Protein AF-A0A1X7UXT2-F1 (afdb_monomer)

Mean predicted aligned error: 17.35 Å

pLDDT: mean 71.73, std 22.02, range [39.12, 97.19]

Organism: Amphimedon queenslandica (NCBI:txid400682)

Secondary structure (DSSP, 8-state):
----TT-----------------------------EEEETTEEEETTEE---GGGHHHHHHHHHHTT-

Sequence (68 aa):
IERNRNGSLRRQKAPGSEIQTPSPGKCKEKRVATFLSIHNRLLMRGSRVVIPKKLQRDVLDQLHLGHQ

Structure (mmCIF, N/CA/C/O backbone):
data_AF-A0A1X7UXT2-F1
#
_entry.id   AF-A0A1X7UXT2-F1
#
loop_
_atom_site.group_PDB
_atom_site.id
_atom_site.type_symbol
_atom_site.label_atom_id
_atom_site.label_alt_id
_atom_site.label_comp_id
_atom_site.label_asym_id
_atom_site.label_entity_id
_atom_site.label_seq_id
_atom_site.pdbx_PDB_ins_code
_atom_site.Cartn_x
_atom_site.Cartn_y
_atom_site.Cartn_z
_atom_site.occupancy
_atom_site.B_iso_or_equiv
_atom_site.auth_seq_id
_atom_site.auth_comp_id
_atom_site.auth_asym_id
_atom_site.auth_atom_id
_atom_site.pdbx_PDB_model_num
ATOM 1 N N . ILE A 1 1 ? 8.431 -14.725 42.848 1.00 54.25 1 ILE A N 1
ATOM 2 C CA . ILE A 1 1 ? 9.029 -13.685 41.970 1.00 54.25 1 ILE A CA 1
ATOM 3 C C . ILE A 1 1 ? 10.358 -13.318 42.589 1.00 54.25 1 ILE A C 1
ATOM 5 O O . ILE A 1 1 ? 10.363 -13.026 43.775 1.00 54.25 1 ILE A O 1
ATOM 9 N N . GLU A 1 2 ? 11.446 -13.324 41.827 1.00 40.91 2 GLU A N 1
ATOM 10 C CA . GLU A 1 2 ? 12.756 -12.908 42.328 1.00 40.91 2 GLU A CA 1
ATOM 11 C C . GLU A 1 2 ? 13.454 -12.048 41.272 1.00 40.91 2 GLU A C 1
ATOM 13 O O . GLU A 1 2 ? 13.386 -12.341 40.077 1.00 40.91 2 GLU A O 1
ATOM 18 N N . ARG A 1 3 ? 14.078 -10.952 41.709 1.00 45.94 3 ARG A N 1
ATOM 19 C CA . ARG A 1 3 ? 14.914 -10.082 40.880 1.00 45.94 3 ARG A CA 1
ATOM 20 C C . ARG A 1 3 ? 16.272 -9.986 41.559 1.00 45.94 3 ARG A C 1
ATOM 22 O O . ARG A 1 3 ? 16.358 -9.452 42.663 1.00 45.94 3 ARG A O 1
ATOM 29 N N . ASN A 1 4 ? 17.328 -10.464 40.905 1.00 49.09 4 ASN A N 1
ATOM 30 C CA . ASN A 1 4 ? 18.682 -10.129 41.341 1.00 49.09 4 ASN A CA 1
ATOM 31 C C . ASN A 1 4 ? 18.918 -8.615 41.147 1.00 49.09 4 ASN A C 1
ATOM 33 O O . ASN A 1 4 ? 18.306 -7.988 40.277 1.00 49.09 4 ASN A O 1
ATOM 37 N N . ARG A 1 5 ? 19.806 -8.014 41.952 1.00 54.69 5 ARG A N 1
ATOM 38 C CA . ARG A 1 5 ? 20.068 -6.558 41.930 1.00 54.69 5 ARG A CA 1
ATOM 39 C C . ARG A 1 5 ? 20.714 -6.054 40.627 1.00 54.69 5 ARG A C 1
ATOM 41 O O . ARG A 1 5 ? 20.837 -4.848 40.450 1.00 54.69 5 ARG A O 1
ATOM 48 N N . ASN A 1 6 ? 21.055 -6.959 39.706 1.00 61.84 6 ASN A N 1
ATOM 49 C CA . ASN A 1 6 ? 21.746 -6.674 38.447 1.00 61.84 6 ASN A CA 1
ATOM 50 C C . ASN A 1 6 ? 20.833 -6.895 37.214 1.00 61.84 6 ASN A C 1
ATOM 52 O O . ASN A 1 6 ? 21.293 -6.793 36.080 1.00 61.84 6 ASN A O 1
ATOM 56 N N . GLY A 1 7 ? 19.548 -7.224 37.415 1.00 49.06 7 GLY A N 1
ATOM 57 C CA . GLY A 1 7 ? 18.484 -7.236 36.399 1.00 49.06 7 GLY A CA 1
ATOM 58 C C . GLY A 1 7 ? 18.535 -8.304 35.293 1.00 49.06 7 GLY A C 1
ATOM 59 O O . GLY A 1 7 ? 17.553 -8.443 34.565 1.00 49.06 7 GLY A O 1
ATOM 60 N N . SER A 1 8 ? 19.628 -9.057 35.137 1.00 54.62 8 SER A N 1
ATOM 61 C CA . SER A 1 8 ? 19.810 -9.969 33.993 1.00 54.62 8 SER A CA 1
ATOM 62 C C . SER A 1 8 ? 18.914 -11.222 34.054 1.00 54.62 8 SER A C 1
ATOM 64 O O . SER A 1 8 ? 18.622 -11.746 35.133 1.00 54.62 8 SER A O 1
ATOM 66 N N . LEU A 1 9 ? 18.458 -11.685 32.882 1.00 54.53 9 LEU A N 1
ATOM 67 C CA . LEU A 1 9 ? 17.178 -12.386 32.665 1.00 54.53 9 LEU A CA 1
ATOM 68 C C . LEU A 1 9 ? 17.336 -13.714 31.894 1.00 54.53 9 LEU A C 1
ATOM 70 O O . LEU A 1 9 ? 18.064 -13.749 30.902 1.00 54.53 9 LEU A O 1
ATOM 74 N N . ARG A 1 10 ? 16.592 -14.790 32.242 1.00 45.19 10 ARG A N 1
ATOM 75 C CA . ARG A 1 10 ? 16.506 -15.989 31.369 1.00 45.19 10 ARG A CA 1
ATOM 76 C C . ARG A 1 10 ? 15.332 -16.965 31.614 1.00 45.19 10 ARG A C 1
ATOM 78 O O . ARG A 1 10 ? 15.143 -17.382 32.751 1.00 45.19 10 ARG A O 1
ATOM 85 N N . ARG A 1 11 ? 14.670 -17.395 30.514 1.00 41.88 11 ARG A N 1
ATOM 86 C CA . ARG A 1 11 ? 13.928 -18.668 30.192 1.00 41.88 11 ARG A CA 1
ATOM 87 C C . ARG A 1 11 ? 12.672 -18.375 29.319 1.00 41.88 11 ARG A C 1
ATOM 89 O O . ARG A 1 11 ? 12.052 -17.352 29.555 1.00 41.88 11 ARG A O 1
ATOM 96 N N . GLN A 1 12 ? 12.181 -19.200 28.370 1.00 43.25 12 GLN A N 1
ATOM 97 C CA . GLN A 1 12 ? 12.789 -20.151 27.396 1.00 43.25 12 GLN A CA 1
ATOM 98 C C . GLN A 1 12 ? 11.694 -20.696 26.404 1.00 43.25 12 GLN A C 1
ATOM 100 O O . GLN A 1 12 ? 10.775 -21.319 26.907 1.00 43.25 12 GLN A O 1
ATOM 105 N N . LYS A 1 13 ? 11.835 -20.557 25.054 1.00 42.50 13 LYS A N 1
ATOM 106 C CA . LYS A 1 13 ? 11.168 -21.328 23.924 1.00 42.50 13 LYS A CA 1
ATOM 107 C C . LYS A 1 13 ? 9.592 -21.294 23.831 1.00 42.50 13 LYS A C 1
ATOM 109 O O . LYS A 1 13 ? 8.956 -21.605 24.819 1.00 42.50 13 LYS A O 1
ATOM 114 N N . ALA A 1 14 ? 8.848 -20.837 22.792 1.00 39.12 14 ALA A N 1
ATOM 115 C CA . ALA A 1 14 ? 8.760 -21.051 21.307 1.00 39.12 14 ALA A CA 1
ATOM 116 C C . ALA A 1 14 ? 8.020 -22.358 20.861 1.00 39.12 14 ALA A C 1
ATOM 118 O O . ALA A 1 14 ? 8.143 -23.314 21.627 1.00 39.12 14 ALA A O 1
ATOM 119 N N . PRO A 1 15 ? 7.378 -22.510 19.653 1.00 53.12 15 PRO A N 1
ATOM 120 C CA . PRO A 1 15 ? 6.948 -21.574 18.564 1.00 53.12 15 PRO A CA 1
ATOM 121 C C . PRO A 1 15 ? 5.506 -21.826 17.958 1.00 53.12 15 PRO A C 1
ATOM 123 O O . PRO A 1 15 ? 4.798 -22.711 18.428 1.00 53.12 15 PRO A O 1
ATOM 126 N N . GLY A 1 16 ? 5.076 -21.109 16.888 1.00 49.34 16 GLY A N 1
ATOM 127 C CA . GLY A 1 16 ? 3.810 -21.361 16.131 1.00 49.34 16 GLY A CA 1
ATOM 128 C C . GLY A 1 16 ? 3.595 -20.525 14.829 1.00 49.34 16 GLY A C 1
ATOM 129 O O . GLY A 1 16 ? 4.276 -19.515 14.669 1.00 49.34 16 GLY A O 1
ATOM 130 N N . SER A 1 17 ? 2.667 -20.961 13.941 1.00 48.91 17 SER A N 1
ATOM 131 C CA . SER A 1 17 ? 2.426 -20.568 12.507 1.00 48.91 17 SER A CA 1
ATOM 132 C C . SER A 1 17 ? 1.037 -21.107 12.006 1.00 48.91 17 SER A C 1
ATOM 134 O O . SER A 1 17 ? 0.523 -21.990 12.689 1.00 48.91 17 SER A O 1
ATOM 136 N N . GLU A 1 18 ? 0.335 -20.753 10.894 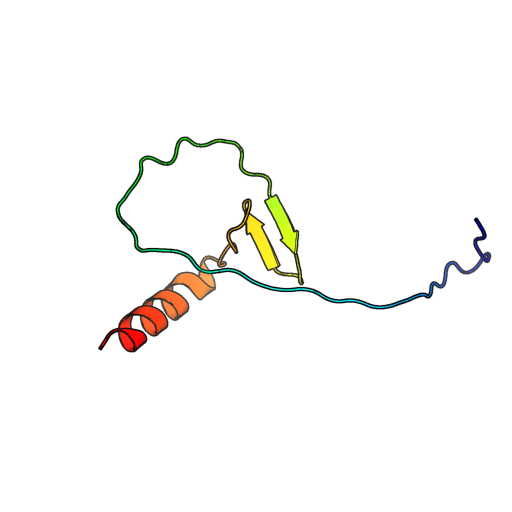1.00 48.28 1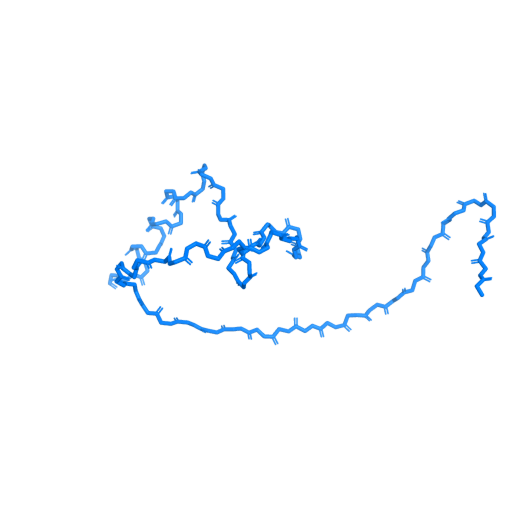8 GLU A N 1
ATOM 137 C CA . GLU A 1 18 ? 0.412 -19.709 9.822 1.00 48.28 18 GLU A CA 1
ATOM 138 C C . GLU A 1 18 ? -0.986 -19.450 9.132 1.00 48.28 18 GLU A C 1
ATOM 140 O O . GLU A 1 18 ? -2.009 -19.821 9.706 1.00 48.28 18 GLU A O 1
ATOM 145 N N . ILE A 1 19 ? -1.080 -18.791 7.946 1.00 54.44 19 ILE A N 1
ATOM 146 C CA . ILE A 1 19 ? -2.321 -18.206 7.329 1.00 54.44 19 ILE A CA 1
ATOM 147 C C . ILE A 1 19 ? -2.405 -18.348 5.774 1.00 54.44 19 ILE A C 1
ATOM 149 O O . ILE A 1 19 ? -1.382 -18.469 5.105 1.00 54.44 19 ILE A O 1
ATOM 153 N N . GLN A 1 20 ? -3.606 -18.225 5.167 1.00 43.31 20 GLN A N 1
ATOM 154 C CA . GLN A 1 20 ? -3.822 -17.925 3.725 1.00 43.31 20 GLN A CA 1
ATOM 155 C C . GLN A 1 20 ? -5.010 -16.942 3.475 1.00 43.31 20 GLN A C 1
ATOM 157 O O . GLN A 1 20 ? -5.852 -16.788 4.359 1.00 43.31 20 GLN A O 1
ATOM 162 N N . THR A 1 21 ? -5.109 -16.271 2.303 1.00 46.31 21 THR A N 1
ATOM 163 C CA . THR A 1 21 ? -6.146 -15.232 1.989 1.00 46.31 21 THR A CA 1
ATOM 164 C C . THR A 1 21 ? -6.470 -15.044 0.479 1.00 46.31 21 THR A C 1
ATOM 166 O O . THR A 1 21 ? -5.535 -15.134 -0.313 1.00 46.31 21 THR A O 1
ATOM 169 N N . PRO A 1 22 ? -7.718 -14.684 0.071 1.00 43.50 22 PRO A N 1
ATOM 170 C CA . PRO A 1 22 ? -8.119 -14.428 -1.333 1.00 43.50 22 PRO A CA 1
ATOM 171 C C . PRO A 1 22 ? -8.034 -12.950 -1.820 1.00 43.50 22 PRO A C 1
ATOM 173 O O . PRO A 1 22 ? -7.654 -12.046 -1.077 1.00 43.50 22 PRO A O 1
ATOM 176 N N . SER A 1 23 ? -8.390 -12.739 -3.098 1.00 49.53 23 SER A N 1
ATOM 177 C CA . SER A 1 23 ? -7.991 -11.644 -4.017 1.00 49.53 23 SER A CA 1
ATOM 178 C C . 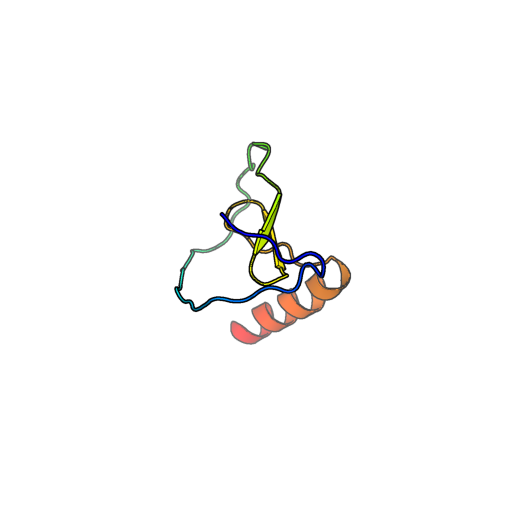SER A 1 23 ? -8.718 -10.273 -3.891 1.00 49.53 23 SER A C 1
ATOM 180 O O . SER A 1 23 ? -9.753 -10.177 -3.228 1.00 49.53 23 SER A O 1
ATOM 182 N N . PRO A 1 24 ? -8.218 -9.183 -4.534 1.00 53.88 24 PRO A N 1
ATOM 183 C CA . PRO A 1 24 ? -8.634 -7.809 -4.223 1.00 53.88 24 PRO A CA 1
ATOM 184 C C . PRO A 1 24 ? -9.621 -7.142 -5.210 1.00 53.88 24 PRO A C 1
ATOM 186 O O . PRO A 1 24 ? -9.296 -6.856 -6.359 1.00 53.88 24 PRO A O 1
ATOM 189 N N . GLY A 1 25 ? -10.774 -6.714 -4.689 1.00 52.47 25 GLY A N 1
ATOM 190 C CA . GLY A 1 25 ? -11.591 -5.611 -5.222 1.00 52.47 25 GLY A CA 1
ATOM 191 C C . GLY A 1 25 ? -11.796 -4.552 -4.130 1.00 52.47 25 GLY A C 1
ATOM 192 O O . GLY A 1 25 ? -11.769 -4.890 -2.947 1.00 52.47 25 GLY A O 1
ATOM 193 N N . LYS A 1 26 ? -11.954 -3.260 -4.470 1.00 53.78 26 LYS A N 1
ATOM 194 C CA . LYS A 1 26 ? -11.988 -2.167 -3.468 1.00 53.78 26 LYS A CA 1
ATOM 195 C C . LYS A 1 26 ? -13.261 -2.164 -2.603 1.00 53.78 26 LYS A C 1
ATOM 197 O O . LYS A 1 26 ? -14.157 -1.343 -2.792 1.00 53.78 26 LYS A O 1
ATOM 202 N N . CYS A 1 27 ? -13.282 -2.998 -1.567 1.00 41.75 27 CYS A N 1
ATOM 203 C CA . CYS A 1 27 ? -14.166 -2.819 -0.420 1.00 41.75 27 CYS A CA 1
ATOM 204 C C . CYS A 1 27 ? -13.974 -1.408 0.160 1.00 41.75 27 CYS A C 1
ATOM 206 O O . CYS A 1 27 ? -12.844 -0.993 0.437 1.00 41.75 27 CYS A O 1
ATOM 208 N N . LYS A 1 28 ? -15.068 -0.673 0.401 1.00 56.91 28 LYS A N 1
ATOM 209 C CA . LYS A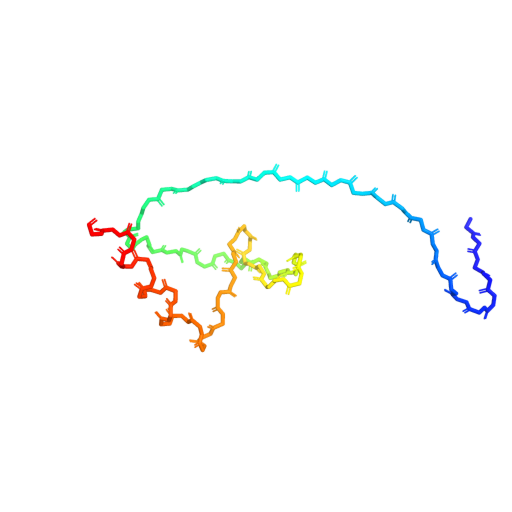 1 28 ? -15.026 0.555 1.211 1.00 56.91 28 LYS A CA 1
ATOM 210 C C . LYS A 1 28 ? -14.784 0.157 2.669 1.00 56.91 28 LYS A C 1
ATOM 212 O O . LYS A 1 28 ? -15.726 -0.015 3.434 1.00 56.91 28 LYS A O 1
ATOM 217 N N . GLU A 1 29 ? -13.514 -0.049 3.025 1.00 55.47 29 GLU A N 1
ATOM 218 C CA . GLU A 1 29 ? -13.078 -0.471 4.360 1.00 55.47 29 GLU A CA 1
ATOM 219 C C . GLU A 1 29 ? -13.520 0.566 5.405 1.00 55.47 29 GLU A C 1
ATOM 221 O O . GLU A 1 29 ? -12.860 1.587 5.619 1.00 55.47 29 GLU A O 1
ATOM 226 N N . LYS A 1 30 ? -14.667 0.291 6.044 1.00 53.66 30 LYS A N 1
ATOM 227 C CA . LYS A 1 30 ? -15.159 0.972 7.245 1.00 53.66 30 LYS A CA 1
ATOM 228 C C . LYS A 1 30 ? -13.992 1.027 8.225 1.00 53.66 30 LYS A C 1
ATOM 230 O O . LYS A 1 30 ? -13.571 -0.016 8.721 1.00 53.66 30 LYS A O 1
ATOM 235 N N . ARG A 1 31 ? -13.444 2.226 8.462 1.00 56.66 31 ARG A N 1
ATOM 236 C CA . ARG A 1 31 ? -12.2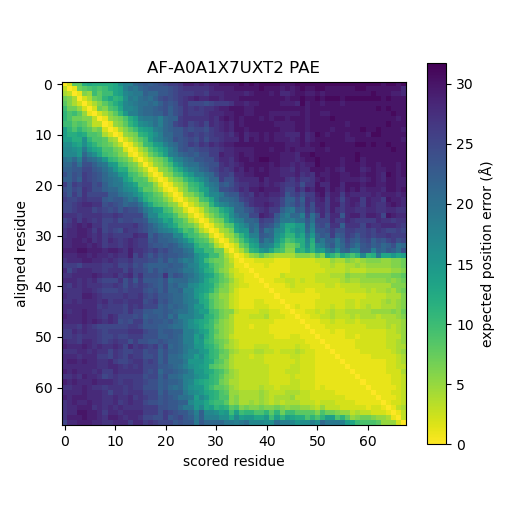52 2.429 9.300 1.00 56.66 31 ARG A CA 1
ATOM 237 C C . ARG A 1 31 ? -12.581 2.238 10.780 1.00 56.66 31 ARG A C 1
ATOM 239 O O . ARG A 1 31 ? -12.547 3.176 11.568 1.00 56.66 31 ARG A O 1
ATOM 246 N N . VAL A 1 32 ? -12.851 0.989 11.153 1.00 59.00 32 VAL A N 1
ATOM 247 C CA . VAL A 1 32 ? -12.550 0.483 12.491 1.00 59.00 32 VAL A CA 1
ATOM 248 C C . VAL A 1 32 ? -11.109 0.888 12.796 1.00 59.00 32 VAL A C 1
ATOM 250 O O . VAL A 1 32 ? -10.236 0.755 11.931 1.00 59.00 32 VAL A O 1
ATOM 253 N N . ALA A 1 33 ? -10.860 1.387 14.005 1.00 58.47 33 ALA A N 1
ATOM 254 C CA . ALA A 1 33 ? -9.518 1.679 14.490 1.00 58.47 33 ALA A CA 1
ATOM 255 C C . ALA A 1 33 ? -8.763 0.360 14.726 1.00 58.47 33 ALA A C 1
ATOM 257 O O . ALA A 1 33 ? -8.598 -0.105 15.849 1.00 58.47 33 ALA A O 1
ATOM 258 N N . THR A 1 34 ? -8.358 -0.282 13.629 1.00 70.19 34 THR A N 1
ATOM 259 C CA . THR A 1 34 ? -7.517 -1.479 13.609 1.00 70.19 34 THR A CA 1
ATOM 260 C C . THR A 1 34 ? -6.263 -1.189 14.417 1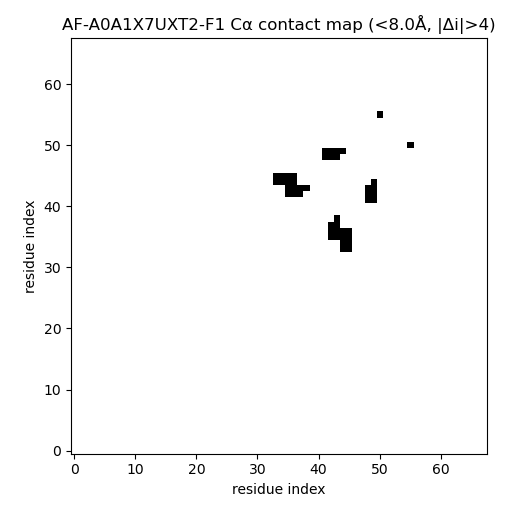.00 70.19 34 THR A C 1
ATOM 262 O O . THR A 1 34 ? -5.462 -0.346 13.999 1.00 70.19 34 THR A O 1
ATOM 265 N N . PHE A 1 35 ? -6.110 -1.868 15.551 1.00 84.56 35 PHE A N 1
ATOM 266 C CA . PHE A 1 35 ? -4.950 -1.707 16.413 1.00 84.56 35 PHE A CA 1
ATOM 267 C C . PHE A 1 35 ? -3.655 -1.907 15.615 1.00 84.56 35 PHE A C 1
ATOM 269 O O . PHE A 1 35 ? -3.573 -2.765 14.726 1.00 84.56 35 PHE A O 1
ATOM 276 N N . LEU A 1 36 ? -2.653 -1.095 15.942 1.00 92.31 36 LEU A N 1
ATOM 277 C CA . LEU A 1 36 ? -1.284 -1.318 15.508 1.00 92.31 36 LEU A CA 1
ATOM 278 C C . LEU A 1 36 ? -0.568 -2.121 16.591 1.00 92.31 36 LEU A C 1
ATOM 280 O O . LEU A 1 36 ? -0.692 -1.817 17.776 1.00 92.31 36 LEU A O 1
ATOM 284 N N . SER A 1 37 ? 0.175 -3.141 16.186 1.00 94.06 37 SER A N 1
ATOM 285 C CA . SER A 1 37 ? 1.009 -3.949 17.078 1.00 94.06 37 SER A CA 1
ATOM 286 C C . SER A 1 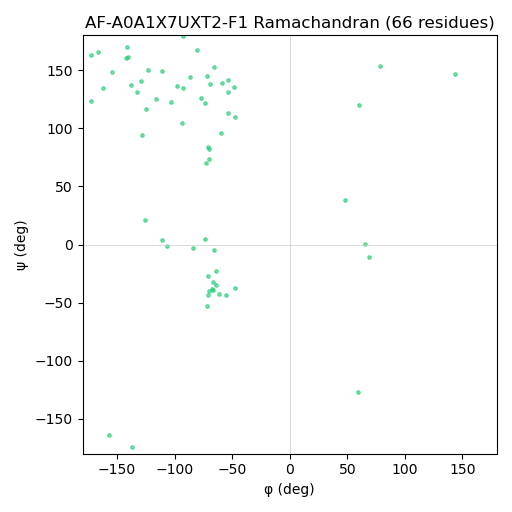37 ? 2.322 -4.305 16.387 1.00 94.06 37 SER A C 1
ATOM 288 O O . SER A 1 37 ? 2.493 -4.055 15.194 1.00 94.06 37 SER A O 1
ATOM 290 N N . ILE A 1 38 ? 3.278 -4.860 17.131 1.00 95.38 38 ILE A N 1
ATOM 291 C CA . ILE A 1 38 ? 4.540 -5.352 16.572 1.00 95.38 38 ILE A CA 1
ATOM 292 C C . ILE A 1 38 ? 4.599 -6.859 16.801 1.00 95.38 38 ILE A C 1
ATOM 294 O O . ILE A 1 38 ? 4.485 -7.316 17.936 1.00 95.38 38 ILE A O 1
ATOM 298 N N . HIS A 1 39 ? 4.795 -7.625 15.729 1.00 94.56 39 HIS A N 1
ATOM 299 C CA . HIS A 1 39 ? 4.953 -9.078 15.775 1.00 94.56 39 HIS A CA 1
ATOM 300 C C . HIS A 1 39 ? 6.158 -9.478 14.924 1.00 94.56 39 HIS A C 1
ATOM 302 O O . HIS A 1 39 ? 6.309 -8.989 13.810 1.00 94.56 39 HIS A O 1
ATOM 308 N N . ASN A 1 40 ? 7.059 -10.314 15.450 1.00 93.69 40 ASN A N 1
ATOM 309 C CA . ASN A 1 40 ? 8.310 -10.704 14.775 1.00 93.69 40 ASN A CA 1
ATOM 310 C C . ASN A 1 40 ? 9.119 -9.514 14.199 1.00 93.69 40 ASN A C 1
ATOM 312 O O . ASN A 1 40 ? 9.711 -9.610 13.129 1.00 93.69 40 ASN A O 1
ATOM 316 N N . ARG A 1 41 ? 9.146 -8.380 14.925 1.00 93.56 41 ARG A N 1
ATOM 317 C CA . ARG A 1 41 ? 9.726 -7.072 14.524 1.00 93.56 41 ARG A CA 1
ATOM 318 C C . ARG A 1 41 ? 9.033 -6.360 13.347 1.00 93.56 41 ARG A C 1
ATOM 320 O O . ARG A 1 41 ? 9.437 -5.252 13.008 1.00 93.56 41 ARG A O 1
ATOM 327 N N . LEU A 1 42 ? 7.980 -6.935 12.770 1.00 94.75 42 LEU A N 1
ATOM 328 C CA . LEU A 1 42 ? 7.147 -6.306 11.747 1.00 94.75 42 LEU A CA 1
ATOM 329 C C . LEU A 1 42 ? 6.032 -5.474 12.392 1.00 94.7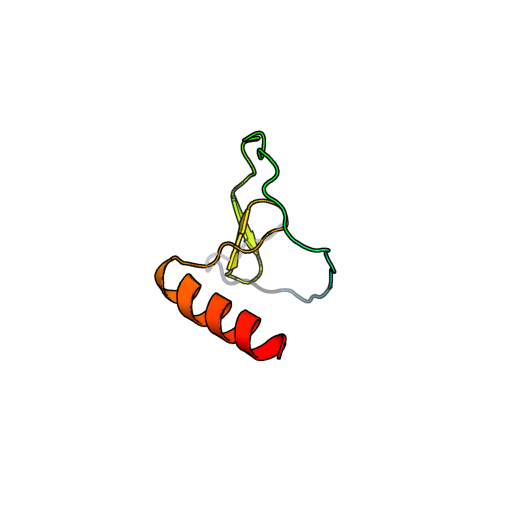5 42 LEU A C 1
ATOM 331 O O . LEU A 1 42 ? 5.465 -5.864 13.414 1.00 94.75 42 LEU A O 1
ATOM 335 N N . LEU A 1 43 ? 5.694 -4.342 11.772 1.00 95.31 43 LEU A N 1
ATOM 336 C CA . LEU A 1 43 ? 4.513 -3.559 12.133 1.00 95.31 43 LEU A CA 1
ATOM 337 C C . LEU A 1 43 ? 3.262 -4.244 11.565 1.00 95.31 43 LEU A C 1
ATOM 339 O O . LEU A 1 43 ? 3.179 -4.497 10.364 1.00 95.31 43 LEU A O 1
ATOM 343 N N . MET A 1 44 ? 2.288 -4.508 12.427 1.00 95.06 44 MET A N 1
ATOM 344 C CA . MET A 1 44 ? 1.018 -5.155 12.106 1.00 95.06 44 MET A CA 1
ATOM 345 C C . MET A 1 44 ? -0.140 -4.160 12.220 1.00 95.06 44 MET A C 1
ATOM 347 O O . MET A 1 44 ? -0.118 -3.255 13.054 1.00 95.06 44 MET A O 1
ATOM 351 N N . ARG A 1 45 ? -1.178 -4.357 11.402 1.00 92.69 45 ARG A N 1
ATOM 352 C CA . ARG A 1 45 ? -2.466 -3.652 11.445 1.00 92.69 45 ARG A CA 1
ATOM 353 C C . ARG A 1 45 ? -3.575 -4.704 11.464 1.00 92.69 45 ARG A C 1
ATOM 355 O O . ARG A 1 45 ? -3.973 -5.215 10.414 1.00 92.69 45 ARG A O 1
ATOM 362 N N . GLY A 1 46 ? -4.042 -5.068 12.658 1.00 88.94 46 GLY A N 1
ATOM 363 C CA . GLY A 1 46 ? -4.791 -6.316 12.839 1.00 88.94 46 GLY A CA 1
ATOM 364 C C . GLY A 1 46 ? -3.943 -7.523 12.415 1.00 88.94 46 GLY A C 1
ATOM 365 O O . GLY A 1 46 ? -2.799 -7.653 12.840 1.00 88.94 46 GLY A O 1
ATOM 366 N N . SER A 1 47 ? -4.473 -8.375 11.534 1.00 89.81 47 SER A N 1
ATOM 367 C CA . SER A 1 47 ? -3.763 -9.533 10.967 1.00 89.81 47 SER A CA 1
ATOM 368 C C . SER A 1 47 ? -2.870 -9.223 9.753 1.00 89.81 47 SER A C 1
ATOM 370 O O . SER A 1 47 ? -2.209 -10.125 9.248 1.00 89.81 47 SER A O 1
ATOM 372 N N . ARG A 1 48 ? -2.828 -7.976 9.254 1.00 92.69 48 ARG A N 1
ATOM 373 C CA . ARG A 1 48 ? -2.046 -7.607 8.056 1.00 92.69 48 ARG A CA 1
ATOM 374 C C . ARG A 1 48 ? -0.695 -6.991 8.421 1.00 92.69 48 ARG A C 1
ATOM 376 O O . ARG A 1 48 ? -0.642 -6.102 9.269 1.00 92.69 48 ARG A O 1
ATOM 383 N N . VAL A 1 49 ? 0.372 -7.387 7.726 1.00 94.38 49 VAL A N 1
ATOM 384 C CA . VAL A 1 49 ? 1.682 -6.711 7.787 1.00 94.38 49 VAL A CA 1
ATOM 385 C C . VAL A 1 49 ? 1.587 -5.330 7.124 1.00 94.38 49 VAL A C 1
ATOM 387 O O . VAL A 1 49 ? 0.975 -5.175 6.066 1.00 94.38 49 VAL A O 1
ATOM 390 N N . VAL A 1 50 ? 2.205 -4.314 7.728 1.00 95.12 50 VAL A N 1
ATOM 391 C CA . VAL A 1 50 ? 2.296 -2.955 7.179 1.00 95.12 50 VAL A CA 1
ATOM 392 C C . VAL A 1 50 ? 3.600 -2.803 6.398 1.00 95.12 50 VAL A C 1
ATOM 394 O O . VAL A 1 50 ? 4.671 -2.643 6.980 1.00 95.12 50 VAL A O 1
ATOM 397 N N . ILE A 1 51 ? 3.507 -2.814 5.067 1.00 96.19 51 ILE A N 1
ATOM 398 C CA . ILE A 1 51 ? 4.658 -2.617 4.172 1.00 96.19 51 ILE A CA 1
ATOM 399 C C . ILE A 1 51 ? 5.080 -1.132 4.197 1.00 96.19 51 ILE A C 1
ATOM 401 O O . ILE A 1 51 ? 4.261 -0.270 3.850 1.00 96.19 51 ILE A O 1
ATOM 405 N N . PRO A 1 52 ? 6.332 -0.790 4.567 1.00 95.50 52 PRO A N 1
ATOM 406 C CA . PRO A 1 52 ? 6.832 0.585 4.529 1.00 95.50 52 PRO A CA 1
ATOM 407 C C . PRO A 1 52 ? 6.762 1.178 3.118 1.00 95.50 52 PRO A C 1
ATOM 409 O O . PRO A 1 52 ? 7.131 0.506 2.160 1.00 95.50 52 PRO A O 1
ATOM 412 N N . LYS A 1 53 ? 6.371 2.456 2.978 1.00 95.75 53 LYS A N 1
ATOM 413 C CA . LYS A 1 53 ? 6.197 3.126 1.665 1.00 95.75 53 LYS A CA 1
ATOM 414 C C . LYS A 1 53 ? 7.367 2.923 0.691 1.00 95.75 53 LYS A C 1
ATOM 416 O O . LYS A 1 53 ? 7.131 2.751 -0.496 1.00 95.75 53 LYS A O 1
ATOM 421 N N . LYS A 1 54 ? 8.606 2.910 1.199 1.00 96.69 54 LYS A N 1
ATOM 422 C CA . LYS A 1 54 ? 9.833 2.721 0.405 1.00 96.69 54 LYS A CA 1
ATOM 423 C C . LYS A 1 54 ? 9.937 1.350 -0.284 1.00 96.69 54 LYS A C 1
ATOM 425 O O . LYS A 1 54 ? 10.646 1.267 -1.268 1.00 96.69 54 LYS A O 1
ATOM 430 N N . LEU A 1 55 ? 9.243 0.325 0.217 1.00 96.00 55 LEU A N 1
ATOM 431 C CA . LEU A 1 55 ? 9.280 -1.060 -0.282 1.00 96.00 55 LEU A CA 1
ATOM 432 C C . LEU A 1 55 ? 7.998 -1.456 -1.042 1.00 96.00 55 LEU A C 1
ATOM 434 O O . LEU A 1 55 ? 7.859 -2.587 -1.496 1.00 96.00 55 LEU A O 1
ATOM 438 N N . GLN A 1 56 ? 7.015 -0.552 -1.149 1.00 96.12 56 GLN A N 1
ATOM 439 C CA . GLN A 1 56 ? 5.716 -0.875 -1.755 1.00 96.12 56 GLN A CA 1
ATOM 440 C C . GLN A 1 56 ? 5.797 -1.078 -3.271 1.00 96.12 56 GLN A C 1
ATOM 442 O O . GLN A 1 56 ? 4.980 -1.817 -3.812 1.00 96.12 56 GLN A O 1
ATOM 447 N N . ARG A 1 57 ? 6.764 -0.449 -3.954 1.00 97.06 57 ARG A N 1
ATOM 448 C CA . ARG A 1 57 ? 6.978 -0.648 -5.392 1.00 97.06 57 ARG A CA 1
ATOM 449 C C . ARG A 1 57 ? 7.565 -2.034 -5.660 1.00 97.06 57 ARG A C 1
ATOM 451 O O . ARG A 1 57 ? 6.961 -2.802 -6.395 1.00 97.06 57 ARG A O 1
ATOM 458 N N . ASP A 1 58 ? 8.659 -2.363 -4.982 1.00 97.19 58 ASP A N 1
ATOM 459 C CA . ASP A 1 58 ? 9.402 -3.618 -5.130 1.00 97.19 58 ASP A CA 1
ATOM 460 C C . ASP A 1 58 ? 8.498 -4.844 -4.916 1.00 97.19 58 ASP A C 1
ATOM 462 O O . ASP A 1 58 ? 8.520 -5.786 -5.705 1.00 97.19 58 ASP A O 1
ATOM 466 N N . VAL A 1 59 ? 7.636 -4.804 -3.889 1.00 95.75 59 VAL A N 1
ATOM 467 C CA . VAL A 1 59 ? 6.660 -5.874 -3.618 1.00 95.75 59 VAL A CA 1
ATOM 468 C C . VAL A 1 59 ? 5.599 -5.978 -4.719 1.00 95.75 59 VAL A C 1
ATOM 470 O O . VAL A 1 59 ? 5.222 -7.086 -5.088 1.00 95.75 59 VAL A O 1
ATOM 473 N N . LEU A 1 60 ? 5.110 -4.858 -5.264 1.00 95.88 60 LEU A N 1
ATOM 474 C CA . LEU A 1 60 ? 4.141 -4.887 -6.367 1.00 95.88 60 LEU A CA 1
ATOM 475 C C . LEU A 1 60 ? 4.756 -5.433 -7.661 1.00 95.88 60 LEU A C 1
ATOM 477 O O . LEU A 1 60 ? 4.090 -6.188 -8.365 1.00 95.88 60 LEU A O 1
ATOM 481 N N . ASP A 1 61 ? 6.015 -5.105 -7.949 1.00 96.25 61 ASP A N 1
ATOM 482 C CA . ASP A 1 61 ? 6.715 -5.614 -9.130 1.00 96.25 61 ASP A CA 1
ATOM 483 C C . ASP A 1 61 ? 7.021 -7.115 -9.004 1.00 96.25 61 ASP A C 1
ATOM 485 O O . ASP A 1 61 ? 6.782 -7.866 -9.947 1.00 96.25 61 ASP A O 1
ATOM 489 N N . GLN A 1 62 ? 7.428 -7.592 -7.821 1.00 95.69 62 GLN A N 1
ATOM 490 C CA . GLN A 1 62 ? 7.569 -9.032 -7.553 1.00 95.69 62 GLN A CA 1
ATOM 491 C C . GLN A 1 62 ? 6.236 -9.788 -7.683 1.00 95.69 62 GLN A C 1
ATOM 493 O O . GLN A 1 62 ? 6.197 -10.859 -8.286 1.00 95.69 62 GLN A O 1
ATOM 498 N N . LEU A 1 63 ? 5.133 -9.229 -7.168 1.00 94.12 63 LEU A N 1
ATOM 499 C CA . LEU A 1 63 ? 3.797 -9.824 -7.304 1.00 94.12 63 LEU A CA 1
ATOM 500 C C . LEU A 1 63 ? 3.298 -9.837 -8.757 1.00 94.12 63 LEU A C 1
ATOM 502 O O . LEU A 1 63 ? 2.581 -10.759 -9.135 1.00 94.12 63 LEU A O 1
ATOM 506 N N . HIS A 1 64 ? 3.668 -8.844 -9.570 1.00 93.88 64 HIS A N 1
ATOM 507 C CA . HIS A 1 64 ? 3.325 -8.817 -10.991 1.00 93.88 64 HIS A CA 1
ATOM 508 C C . HIS A 1 64 ? 4.102 -9.872 -11.793 1.00 93.88 64 HIS A C 1
ATOM 510 O O . HIS A 1 64 ? 3.504 -10.573 -12.607 1.00 93.88 64 HIS A O 1
ATOM 516 N N . LEU A 1 65 ? 5.405 -10.022 -11.531 1.00 94.31 65 LEU A N 1
ATOM 517 C CA . LEU A 1 65 ? 6.243 -11.050 -12.161 1.00 94.31 65 LEU A CA 1
ATOM 518 C C . LEU A 1 65 ? 5.801 -12.475 -11.786 1.00 94.31 65 LEU A C 1
ATOM 520 O O . LEU A 1 65 ? 5.847 -13.367 -12.623 1.00 94.31 65 LEU A O 1
ATOM 524 N N . GLY A 1 66 ? 5.325 -12.688 -10.555 1.00 88.06 66 GLY A N 1
ATOM 525 C CA . GLY A 1 66 ? 4.824 -13.985 -10.080 1.00 88.06 66 GLY A CA 1
ATOM 526 C C . GLY A 1 66 ? 3.452 -14.420 -10.624 1.00 88.06 66 GLY A C 1
ATOM 527 O O . GLY A 1 66 ? 2.928 -15.429 -10.159 1.00 88.06 66 GLY A O 1
ATOM 528 N N . HIS A 1 67 ? 2.856 -13.666 -11.555 1.00 80.75 67 HIS A N 1
ATOM 529 C CA . HIS A 1 67 ? 1.551 -13.940 -12.182 1.00 80.75 67 HIS A CA 1
ATOM 530 C C . HIS A 1 67 ? 1.657 -13.968 -13.731 1.00 80.75 67 HIS A C 1
ATOM 532 O O . HIS A 1 67 ? 0.668 -13.743 -14.431 1.00 80.75 67 HIS A O 1
ATOM 538 N N . GLN A 1 68 ? 2.857 -14.180 -14.282 1.00 59.91 68 GLN A N 1
ATOM 539 C CA . GLN A 1 68 ? 3.068 -14.336 -15.731 1.00 59.91 68 GLN A CA 1
ATOM 540 C C . GLN A 1 68 ? 2.818 -15.774 -16.200 1.00 59.91 68 GLN A C 1
ATOM 542 O O . GLN A 1 68 ? 3.146 -16.703 -15.429 1.00 59.91 68 GLN A O 1
#

Radius of gyration: 19.09 Å; Cα contacts (8 Å, |Δi|>4): 23; chains: 1; bounding box: 37×25×58 Å

Solvent-accessible surface area (backbone atoms only — not comparable to full-atom values): 5045 Å² total; per-residue (Å²): 14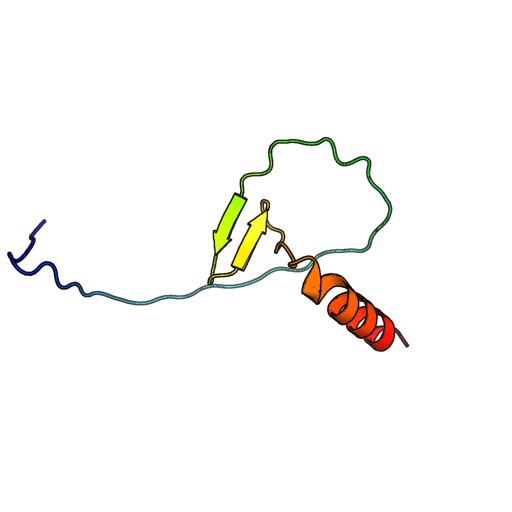0,85,77,67,99,79,73,80,82,92,88,82,87,90,90,92,90,90,89,88,87,87,86,93,73,92,69,85,74,76,82,66,86,62,54,74,50,75,56,97,91,39,50,26,48,63,95,41,75,60,75,55,80,92,52,51,60,63,52,51,52,52,58,55,64,75,70,115

Foldseek 3Di:
DDADPVRDDDDDDDDDDDDDDDDDDDDPPPPDVQDWDADPNFIDRNPDTDDPPVCPVVVVVVVVVVVD